Protein AF-A0A6A6BBN6-F1 (afdb_monomer_lite)

Structure (mmCIF, N/CA/C/O backbone):
data_AF-A0A6A6BBN6-F1
#
_entry.id   AF-A0A6A6BBN6-F1
#
loop_
_atom_site.group_PDB
_atom_site.id
_atom_site.type_symbol
_atom_site.label_atom_id
_atom_site.label_alt_id
_atom_site.label_comp_id
_atom_site.label_asym_id
_atom_site.label_entity_id
_atom_site.label_seq_id
_atom_site.pdbx_PDB_ins_code
_atom_site.Cartn_x
_atom_site.Cartn_y
_atom_site.Cartn_z
_atom_site.occupancy
_atom_site.B_iso_or_equiv
_atom_site.auth_seq_id
_atom_site.auth_comp_id
_atom_site.auth_asym_id
_atom_site.auth_atom_id
_atom_site.pdbx_PDB_model_num
ATOM 1 N N . SER A 1 1 ? -3.270 -5.426 16.076 1.00 82.56 1 SER A N 1
ATOM 2 C CA . SER A 1 1 ? -4.444 -5.683 15.205 1.00 82.56 1 SER A CA 1
ATOM 3 C C . SER A 1 1 ? -3.925 -6.246 13.893 1.00 82.56 1 SER A C 1
ATOM 5 O O . SER A 1 1 ? -2.804 -5.897 13.556 1.00 82.56 1 SER A O 1
ATOM 7 N N . VAL A 1 2 ? -4.656 -7.097 13.172 1.00 84.00 2 VAL A N 1
ATOM 8 C CA . VAL A 1 2 ? -4.197 -7.656 11.882 1.00 84.00 2 VAL A CA 1
ATOM 9 C C . VAL A 1 2 ? -5.265 -7.403 10.823 1.00 84.00 2 VAL A C 1
ATOM 11 O O . VAL A 1 2 ? -6.451 -7.576 11.101 1.00 84.00 2 VAL A O 1
ATOM 14 N N . THR A 1 3 ? -4.848 -6.973 9.635 1.00 86.56 3 THR A N 1
ATOM 15 C CA . THR A 1 3 ? -5.708 -6.829 8.451 1.00 86.56 3 THR A CA 1
ATOM 16 C C . THR A 1 3 ? -5.126 -7.617 7.282 1.00 86.56 3 THR A C 1
ATOM 18 O O . THR A 1 3 ? -3.951 -7.963 7.307 1.00 86.56 3 THR A O 1
ATOM 21 N N . SER A 1 4 ? -5.933 -7.914 6.266 1.00 84.50 4 SER A N 1
ATOM 22 C CA . SER A 1 4 ? -5.421 -8.440 4.997 1.00 84.50 4 SER A CA 1
ATOM 23 C C . SER A 1 4 ? -5.010 -7.289 4.078 1.00 84.50 4 SER A C 1
ATOM 25 O O . SER A 1 4 ? -5.624 -6.219 4.114 1.00 84.50 4 SER A O 1
ATOM 27 N N . TRP A 1 5 ? -3.979 -7.513 3.268 1.00 84.62 5 TRP A N 1
ATOM 28 C CA . TRP A 1 5 ? -3.526 -6.608 2.214 1.00 84.62 5 TRP A CA 1
ATOM 29 C C . TRP A 1 5 ? -3.119 -7.420 0.978 1.00 84.62 5 TRP A C 1
ATOM 31 O O . TRP A 1 5 ? -2.713 -8.574 1.105 1.00 84.62 5 TRP A O 1
ATOM 41 N N . PHE A 1 6 ? -3.259 -6.840 -0.215 1.00 86.00 6 PHE A N 1
ATOM 42 C CA . PHE A 1 6 ? -2.778 -7.441 -1.464 1.00 86.00 6 PHE A CA 1
ATOM 43 C C . PHE A 1 6 ? -1.265 -7.212 -1.529 1.00 86.00 6 PHE A C 1
ATOM 45 O O . PHE A 1 6 ? -0.841 -6.092 -1.741 1.00 86.00 6 PHE A O 1
ATOM 52 N N . ASN A 1 7 ? -0.433 -8.222 -1.281 1.00 77.88 7 ASN A N 1
ATOM 53 C CA . ASN A 1 7 ? 0.991 -8.002 -1.008 1.00 77.88 7 ASN A CA 1
ATOM 54 C C . ASN A 1 7 ? 1.820 -7.644 -2.250 1.00 77.88 7 ASN A C 1
ATOM 56 O O . ASN A 1 7 ? 3.001 -7.399 -2.091 1.00 77.88 7 ASN A O 1
ATOM 60 N N . MET A 1 8 ? 1.258 -7.627 -3.465 1.00 75.81 8 MET A N 1
ATOM 61 C CA . MET A 1 8 ? 1.968 -7.260 -4.706 1.00 75.81 8 MET A CA 1
ATOM 62 C C . MET A 1 8 ? 3.328 -7.963 -4.916 1.00 75.81 8 MET A C 1
ATOM 64 O O . MET A 1 8 ? 4.199 -7.424 -5.590 1.00 75.81 8 MET A O 1
ATOM 68 N N . GLY A 1 9 ? 3.513 -9.161 -4.350 1.00 69.00 9 GLY A N 1
ATOM 69 C CA . GLY A 1 9 ? 4.785 -9.887 -4.416 1.00 69.00 9 GLY A CA 1
ATOM 70 C C . GLY A 1 9 ? 5.839 -9.465 -3.385 1.00 69.00 9 GLY A C 1
ATOM 71 O O . GLY A 1 9 ? 6.955 -9.958 -3.460 1.00 69.00 9 GLY A O 1
ATOM 72 N N . PHE A 1 10 ? 5.514 -8.604 -2.414 1.00 70.81 10 PHE A N 1
ATOM 73 C CA . PHE A 1 10 ? 6.371 -8.371 -1.251 1.00 70.81 10 PHE A CA 1
ATOM 74 C C . PHE A 1 10 ? 6.467 -9.653 -0.416 1.00 70.81 10 PHE A C 1
ATOM 76 O O . PHE A 1 10 ? 5.455 -10.149 0.098 1.00 70.81 10 PHE A O 1
ATOM 83 N N . ASP A 1 11 ? 7.683 -10.173 -0.287 1.00 63.28 11 ASP A N 1
ATOM 84 C CA . ASP A 1 11 ? 8.015 -11.244 0.644 1.00 63.28 11 ASP A CA 1
ATOM 85 C C . ASP A 1 11 ? 8.046 -10.700 2.084 1.00 63.28 11 ASP A C 1
ATOM 87 O O . ASP A 1 11 ? 8.363 -9.530 2.306 1.00 63.28 11 ASP A O 1
ATOM 91 N N . ASN A 1 12 ? 7.757 -11.568 3.063 1.00 65.00 12 ASN A N 1
ATOM 92 C CA . ASN A 1 12 ? 7.698 -11.320 4.519 1.00 65.00 12 ASN A CA 1
ATOM 93 C C . ASN A 1 12 ? 6.345 -10.837 5.090 1.00 65.00 12 ASN A C 1
ATOM 95 O O . ASN A 1 12 ? 5.418 -10.472 4.371 1.00 65.00 12 ASN A O 1
ATOM 99 N N . ASP A 1 13 ? 6.239 -10.874 6.427 1.00 78.88 13 ASP A N 1
ATOM 100 C CA . ASP A 1 13 ? 5.096 -10.408 7.228 1.00 78.88 13 ASP A CA 1
ATOM 101 C C . ASP A 1 13 ? 5.338 -8.964 7.728 1.00 78.88 13 ASP A C 1
ATOM 103 O O . ASP A 1 13 ? 5.804 -8.774 8.858 1.00 78.88 13 ASP A O 1
ATOM 107 N N . PRO A 1 14 ? 5.067 -7.909 6.935 1.00 86.25 14 PRO A N 1
ATOM 108 C CA . PRO A 1 14 ? 5.381 -6.551 7.351 1.00 86.25 14 PRO A CA 1
ATOM 109 C C . PRO A 1 14 ? 4.488 -6.059 8.488 1.00 86.25 14 PRO A C 1
ATOM 111 O O . PRO A 1 14 ? 3.378 -6.546 8.747 1.00 86.25 14 PRO A O 1
ATOM 114 N N . VAL A 1 15 ? 4.968 -5.003 9.140 1.00 90.88 15 VAL A N 1
ATOM 115 C CA . VAL A 1 15 ? 4.210 -4.271 10.149 1.00 90.88 15 VAL A CA 1
ATOM 116 C C . VAL A 1 15 ? 3.759 -2.920 9.610 1.00 90.88 15 VAL A C 1
ATOM 118 O O . VAL A 1 15 ? 4.381 -2.319 8.737 1.00 90.88 15 VAL A O 1
ATOM 121 N N . ALA A 1 16 ? 2.651 -2.429 10.151 1.00 92.38 16 ALA A N 1
ATOM 122 C CA . ALA A 1 16 ? 2.033 -1.182 9.746 1.00 92.38 16 ALA A CA 1
ATOM 123 C C . ALA A 1 16 ? 1.747 -0.267 10.932 1.00 92.38 16 ALA A C 1
ATOM 125 O O . ALA A 1 16 ? 1.338 -0.699 12.011 1.00 92.38 16 ALA A O 1
ATOM 126 N N . SER A 1 17 ? 1.849 1.032 10.680 1.00 94.06 17 SER A N 1
ATOM 127 C CA . SER A 1 17 ? 1.334 2.076 11.562 1.00 94.06 17 SER A CA 1
ATOM 128 C C . SER A 1 17 ? 0.256 2.869 10.838 1.00 94.06 17 SER A C 1
ATOM 130 O O . SER A 1 17 ? 0.473 3.321 9.717 1.00 94.06 17 SER A O 1
ATOM 132 N N . VAL A 1 18 ? -0.907 3.070 11.460 1.00 95.25 18 VAL A N 1
ATOM 133 C CA . VAL A 1 18 ? -1.952 3.928 10.881 1.00 95.25 18 VAL A CA 1
ATOM 134 C C . VAL A 1 18 ? -1.500 5.383 10.973 1.00 95.25 18 VAL A C 1
ATOM 136 O O . VAL A 1 18 ? -1.352 5.928 12.066 1.00 95.25 18 VAL A O 1
ATOM 139 N N . ILE A 1 19 ? -1.319 6.028 9.824 1.00 94.88 19 ILE A N 1
ATOM 140 C CA . ILE A 1 19 ? -0.899 7.434 9.735 1.00 94.88 19 ILE A CA 1
ATOM 141 C C . ILE A 1 19 ? -2.036 8.352 9.284 1.00 94.88 19 ILE A C 1
ATOM 143 O O . ILE A 1 19 ? -2.033 9.540 9.609 1.00 94.88 19 ILE A O 1
ATOM 147 N N . GLY A 1 20 ? -3.059 7.810 8.623 1.00 92.88 20 GLY A N 1
ATOM 148 C CA . GLY A 1 20 ? -4.183 8.587 8.117 1.00 92.88 20 GLY A CA 1
ATOM 149 C C . GLY A 1 20 ? -5.465 7.775 8.032 1.00 92.88 20 GLY A C 1
ATOM 150 O O . GLY A 1 20 ? -5.444 6.558 7.875 1.00 92.88 20 GLY A O 1
ATOM 151 N N . VAL A 1 21 ? -6.595 8.465 8.146 1.00 92.62 21 VAL A N 1
ATOM 152 C CA . VAL A 1 21 ? -7.921 7.887 7.937 1.00 92.62 21 VAL A CA 1
ATOM 153 C C . VAL A 1 21 ? -8.774 8.934 7.228 1.00 92.62 21 VAL A C 1
ATOM 155 O O . VAL A 1 21 ? -8.885 10.060 7.710 1.00 92.62 21 VAL A O 1
ATOM 158 N N . SER A 1 22 ? -9.369 8.577 6.092 1.00 87.69 22 SER A N 1
ATOM 159 C CA . SER A 1 22 ? -10.216 9.473 5.298 1.00 87.69 22 SER A CA 1
ATOM 160 C C . SER A 1 22 ? -11.382 8.699 4.689 1.00 87.69 22 SER A C 1
ATOM 162 O O . SER A 1 22 ? -11.188 7.762 3.916 1.00 87.69 22 SER A O 1
ATOM 164 N N . GLY A 1 23 ? -12.618 9.055 5.049 1.00 86.75 23 GLY A N 1
ATOM 165 C CA . GLY A 1 23 ? -13.807 8.336 4.583 1.00 86.75 23 GLY A CA 1
ATOM 166 C C . GLY A 1 23 ? -13.771 6.856 4.979 1.00 86.75 23 GLY A C 1
ATOM 167 O O . GLY A 1 23 ? -13.787 6.542 6.166 1.00 86.75 23 GLY A O 1
ATOM 168 N N . ASN A 1 24 ? -13.737 5.950 3.996 1.00 86.44 24 ASN A N 1
ATOM 169 C CA . ASN A 1 24 ? -13.585 4.499 4.197 1.00 86.44 24 ASN A CA 1
ATOM 170 C C . ASN A 1 24 ? -12.160 3.991 3.923 1.00 86.44 24 ASN A C 1
ATOM 172 O O . ASN A 1 24 ? -11.944 2.784 3.953 1.00 86.44 24 ASN A O 1
ATOM 176 N N . ALA A 1 25 ? -11.215 4.890 3.648 1.00 89.81 25 ALA A N 1
ATOM 177 C CA . ALA A 1 25 ? -9.826 4.557 3.396 1.00 89.81 25 ALA A CA 1
ATOM 178 C C . ALA A 1 25 ? -8.961 4.779 4.644 1.00 89.81 25 ALA A C 1
ATOM 180 O O . ALA A 1 25 ? -9.154 5.737 5.403 1.00 89.81 25 ALA A O 1
ATOM 181 N N . VAL A 1 26 ? -7.991 3.893 4.839 1.00 93.12 26 VAL A N 1
ATOM 182 C CA . VAL A 1 26 ? -6.978 3.969 5.891 1.00 93.12 26 VAL A CA 1
ATOM 183 C C . VAL A 1 26 ? -5.611 4.003 5.230 1.00 93.12 26 VAL A C 1
ATOM 185 O O . VAL A 1 26 ? -5.321 3.173 4.373 1.00 93.12 26 VAL A O 1
ATOM 188 N N . THR A 1 27 ? -4.782 4.958 5.637 1.00 93.94 27 THR A N 1
ATOM 189 C CA . THR A 1 27 ? -3.401 5.083 5.178 1.00 93.94 27 THR A CA 1
ATOM 190 C C . THR A 1 27 ? -2.457 4.550 6.247 1.00 93.94 27 THR A C 1
ATOM 192 O O . THR A 1 27 ? -2.491 4.982 7.405 1.00 93.94 27 THR A O 1
ATOM 195 N N . TYR A 1 28 ? -1.597 3.628 5.839 1.00 92.81 28 TYR A N 1
ATOM 196 C CA . TYR A 1 28 ? -0.606 2.943 6.648 1.00 92.81 28 TYR A CA 1
ATOM 197 C C . TYR A 1 28 ? 0.799 3.348 6.201 1.00 92.81 28 TYR A C 1
ATOM 199 O O . TYR A 1 28 ? 1.073 3.380 5.005 1.00 92.81 28 TYR A O 1
ATOM 207 N N . ALA A 1 29 ? 1.691 3.616 7.151 1.00 92.50 29 ALA A N 1
ATOM 208 C CA . ALA A 1 29 ? 3.129 3.527 6.917 1.00 92.50 29 ALA A CA 1
ATOM 209 C C . ALA A 1 29 ? 3.546 2.069 7.115 1.00 92.50 29 ALA A C 1
ATOM 211 O O . ALA A 1 29 ? 3.202 1.486 8.149 1.00 92.50 29 ALA A O 1
ATOM 212 N N . ILE A 1 30 ? 4.244 1.494 6.139 1.00 88.31 30 ILE A N 1
ATOM 213 C CA . ILE A 1 30 ? 4.689 0.100 6.172 1.00 88.31 30 ILE A CA 1
ATOM 214 C C . ILE A 1 30 ? 6.162 0.060 6.552 1.00 88.31 30 ILE A C 1
ATOM 216 O O . ILE A 1 30 ? 6.950 0.898 6.115 1.00 88.31 30 ILE A O 1
ATOM 220 N N . ALA A 1 31 ? 6.518 -0.906 7.385 1.00 87.19 31 ALA A N 1
ATOM 221 C CA . ALA A 1 31 ? 7.885 -1.156 7.791 1.00 87.19 31 ALA A CA 1
ATOM 222 C C . ALA A 1 31 ? 8.139 -2.660 7.894 1.00 87.19 31 ALA A C 1
ATOM 224 O O . ALA A 1 31 ? 7.216 -3.472 8.013 1.00 87.19 31 ALA A O 1
ATOM 225 N N . CYS A 1 32 ? 9.417 -3.008 7.876 1.00 85.94 32 CYS A N 1
ATOM 226 C CA . CYS A 1 32 ? 9.880 -4.365 8.110 1.00 85.94 32 CYS A CA 1
ATOM 227 C C . CYS A 1 32 ? 9.524 -4.782 9.539 1.00 85.94 32 CYS A C 1
ATOM 229 O O . CYS A 1 32 ? 9.453 -3.942 10.446 1.00 85.94 32 CYS A O 1
ATOM 231 N N . ALA A 1 33 ? 9.240 -6.070 9.728 1.00 85.00 33 ALA A N 1
ATOM 232 C CA . ALA A 1 33 ? 8.967 -6.600 11.052 1.00 85.00 33 ALA A CA 1
ATOM 233 C C . ALA A 1 33 ? 10.149 -6.313 11.997 1.00 85.00 33 ALA A C 1
ATOM 235 O O . ALA A 1 33 ? 11.294 -6.209 11.541 1.00 85.00 33 ALA A O 1
ATOM 236 N N . PRO A 1 34 ? 9.894 -6.170 13.311 1.00 80.62 34 PRO A N 1
ATOM 237 C CA . PRO A 1 34 ? 10.983 -6.081 14.274 1.00 80.62 34 PRO A CA 1
ATOM 238 C C . PRO A 1 34 ? 11.925 -7.275 14.089 1.00 80.62 34 PRO A C 1
ATOM 240 O O . PRO A 1 34 ? 11.476 -8.384 13.807 1.00 80.62 34 PRO A O 1
ATOM 243 N N . ASP A 1 35 ? 13.225 -7.016 14.211 1.00 81.69 35 ASP A N 1
ATOM 244 C CA . ASP A 1 35 ? 14.293 -8.014 14.076 1.00 81.69 35 ASP A CA 1
ATOM 245 C C . ASP A 1 35 ? 14.494 -8.594 12.657 1.00 81.69 35 ASP A C 1
ATOM 247 O O . ASP A 1 35 ? 15.315 -9.492 12.484 1.00 81.69 35 ASP A O 1
ATOM 251 N N . THR A 1 36 ? 13.801 -8.072 11.635 1.00 81.69 36 THR A N 1
ATOM 252 C CA . THR A 1 36 ? 14.109 -8.348 10.218 1.00 81.69 36 THR A CA 1
ATOM 253 C C . THR A 1 36 ? 15.092 -7.307 9.697 1.00 81.69 36 THR A C 1
ATOM 255 O O . THR A 1 36 ? 14.896 -6.110 9.926 1.00 81.69 36 THR A O 1
ATOM 258 N N . ASP A 1 37 ? 16.141 -7.751 9.005 1.00 76.50 37 ASP A N 1
ATOM 259 C CA . ASP A 1 37 ? 17.076 -6.839 8.352 1.00 76.50 37 ASP A CA 1
ATOM 260 C C . ASP A 1 37 ? 16.360 -6.040 7.245 1.00 76.50 37 ASP A C 1
ATOM 262 O O . ASP A 1 37 ? 15.467 -6.552 6.564 1.00 76.50 37 ASP A O 1
ATOM 266 N N . ALA A 1 38 ? 16.716 -4.763 7.094 1.00 70.88 38 ALA A N 1
ATOM 267 C CA . ALA A 1 38 ? 16.080 -3.882 6.119 1.00 70.88 38 ALA A CA 1
ATOM 268 C C . ALA A 1 38 ? 16.356 -4.324 4.671 1.00 70.88 38 ALA A C 1
ATOM 270 O O . ALA A 1 38 ? 15.532 -4.074 3.791 1.00 70.88 38 ALA A O 1
ATOM 271 N N . ASP A 1 39 ? 17.481 -5.001 4.439 1.0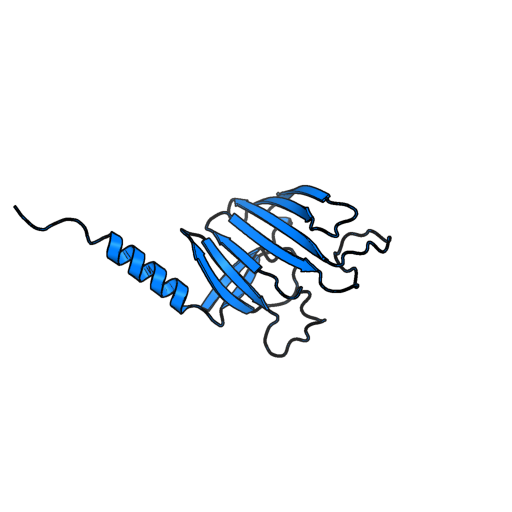0 71.62 39 ASP A N 1
ATOM 272 C CA . ASP A 1 39 ? 17.847 -5.518 3.122 1.00 71.62 39 ASP A CA 1
ATOM 273 C C . ASP A 1 39 ? 17.093 -6.823 2.785 1.00 71.62 39 ASP A C 1
ATOM 275 O O . ASP A 1 39 ? 16.861 -7.119 1.613 1.00 71.62 39 ASP A O 1
ATOM 279 N N . ASP A 1 40 ? 16.626 -7.563 3.799 1.00 73.81 40 ASP A N 1
ATOM 280 C CA . ASP A 1 40 ? 15.918 -8.843 3.636 1.00 73.81 40 ASP A CA 1
ATOM 281 C C . ASP A 1 40 ? 14.394 -8.684 3.488 1.00 73.81 40 ASP A C 1
ATOM 283 O O . ASP A 1 40 ? 13.709 -9.576 2.980 1.00 73.81 40 ASP A O 1
ATOM 287 N N . CYS A 1 41 ? 13.828 -7.559 3.937 1.00 75.12 41 CYS A N 1
ATOM 288 C CA . CYS A 1 41 ? 12.377 -7.358 3.921 1.00 75.12 41 CYS A CA 1
ATOM 289 C C . CYS A 1 41 ? 11.805 -6.901 2.571 1.00 75.12 41 CYS A C 1
ATOM 291 O O . CYS A 1 41 ? 10.585 -6.899 2.414 1.00 75.12 41 CYS A O 1
ATOM 293 N N . GLY A 1 42 ? 12.643 -6.487 1.614 1.00 74.62 42 GLY A N 1
ATOM 294 C CA . GLY A 1 42 ? 12.199 -6.080 0.273 1.00 74.62 42 GLY A CA 1
ATOM 295 C C . GLY A 1 42 ? 11.311 -4.826 0.239 1.00 74.62 42 GLY A C 1
ATOM 296 O O . GLY A 1 42 ? 10.587 -4.608 -0.732 1.00 74.62 42 GLY A O 1
ATOM 297 N N . LEU A 1 43 ? 11.333 -4.005 1.295 1.00 77.44 43 LEU A N 1
ATOM 298 C CA . LEU A 1 43 ? 10.524 -2.791 1.404 1.00 77.44 43 LEU A CA 1
ATOM 299 C C . LEU A 1 43 ? 11.369 -1.533 1.223 1.00 77.44 43 LEU A C 1
ATOM 301 O O . LEU A 1 43 ? 12.437 -1.390 1.811 1.00 77.44 43 LEU A O 1
ATOM 305 N N . TYR A 1 44 ? 10.832 -0.562 0.486 1.00 73.00 44 TYR A N 1
ATOM 306 C CA . TYR A 1 44 ? 11.468 0.744 0.358 1.00 73.00 44 TYR A CA 1
ATOM 307 C C . TYR A 1 44 ? 11.198 1.635 1.579 1.00 73.00 44 TYR A C 1
ATOM 309 O O . TYR A 1 44 ? 10.088 1.630 2.132 1.00 73.00 44 TYR A O 1
ATOM 317 N N . PRO A 1 45 ? 12.172 2.475 1.982 1.00 69.62 45 PRO A N 1
ATOM 318 C CA . PRO A 1 45 ? 11.931 3.483 3.002 1.00 69.62 45 PRO A CA 1
ATOM 319 C C . PRO A 1 45 ? 10.790 4.402 2.558 1.00 69.62 45 PRO A C 1
ATOM 321 O O . PRO A 1 45 ? 10.667 4.739 1.383 1.00 69.62 45 PRO A O 1
ATOM 324 N N . SER A 1 46 ? 9.965 4.843 3.510 1.00 76.38 46 SER A N 1
ATOM 325 C CA . SER A 1 46 ? 8.802 5.724 3.292 1.00 76.38 46 SER A CA 1
ATOM 326 C C . SER A 1 46 ? 7.640 5.137 2.477 1.00 76.38 46 SER A C 1
ATOM 328 O O . SER A 1 46 ? 6.764 5.892 2.057 1.00 76.38 46 SER A O 1
ATOM 330 N N . MET A 1 47 ? 7.574 3.813 2.300 1.00 85.06 47 MET A N 1
ATOM 331 C CA . MET A 1 47 ? 6.422 3.196 1.646 1.00 85.06 47 MET A CA 1
ATOM 332 C C . MET A 1 47 ? 5.140 3.380 2.466 1.00 85.06 47 MET A C 1
ATOM 334 O O . MET A 1 47 ? 5.072 3.068 3.661 1.00 85.06 47 MET A O 1
ATOM 338 N N . THR A 1 48 ? 4.096 3.869 1.802 1.00 91.19 48 THR A N 1
ATOM 339 C CA . THR A 1 48 ? 2.761 3.985 2.383 1.00 91.19 48 THR A CA 1
ATOM 340 C C . THR A 1 48 ? 1.723 3.283 1.531 1.00 91.19 48 THR A C 1
ATOM 342 O O . THR A 1 48 ? 1.849 3.179 0.310 1.00 91.19 48 THR A O 1
ATOM 345 N N . ILE A 1 49 ? 0.680 2.807 2.204 1.00 91.06 49 ILE A N 1
ATOM 346 C CA . ILE A 1 49 ? -0.436 2.107 1.584 1.00 91.06 49 ILE A CA 1
ATOM 347 C C . ILE A 1 49 ? -1.723 2.767 2.018 1.00 91.06 49 ILE A C 1
ATOM 349 O O . ILE A 1 49 ? -1.977 2.889 3.212 1.00 91.06 49 ILE A O 1
ATOM 353 N N . THR A 1 50 ? -2.570 3.132 1.065 1.00 93.25 50 THR A N 1
ATOM 354 C CA . THR A 1 50 ? -3.938 3.557 1.345 1.00 93.25 50 THR A CA 1
ATOM 355 C C . THR A 1 50 ? -4.908 2.473 0.905 1.00 93.25 50 THR A C 1
ATOM 357 O O . THR A 1 50 ? -5.084 2.241 -0.287 1.00 93.25 50 THR A O 1
ATOM 360 N N . ALA A 1 51 ? -5.549 1.812 1.867 1.00 91.25 51 ALA A N 1
ATOM 361 C CA . ALA A 1 51 ? -6.512 0.746 1.617 1.00 91.25 51 ALA A CA 1
ATOM 362 C C . ALA A 1 51 ? -7.939 1.222 1.910 1.00 91.25 51 ALA A C 1
ATOM 364 O O . ALA A 1 51 ? -8.226 1.730 2.995 1.00 91.25 51 ALA A O 1
ATOM 365 N N . GLY A 1 52 ? -8.834 1.038 0.943 1.00 88.06 52 GLY A N 1
ATOM 366 C CA . GLY A 1 52 ? -10.281 1.205 1.071 1.00 88.06 52 GLY A CA 1
ATOM 367 C C . GLY A 1 52 ? -11.021 -0.098 0.735 1.00 88.06 52 GLY A C 1
ATOM 368 O O . GLY A 1 52 ? -10.383 -1.103 0.436 1.00 88.06 52 GLY A O 1
ATOM 369 N N . PRO A 1 53 ? -12.368 -0.112 0.739 1.00 84.38 53 PRO A N 1
ATOM 370 C CA . PRO A 1 53 ? -13.147 -1.345 0.561 1.00 84.38 53 PRO A CA 1
ATOM 371 C C . PRO A 1 53 ? -12.911 -2.081 -0.767 1.00 84.38 53 PRO A C 1
ATOM 373 O O . PRO A 1 53 ? -13.086 -3.291 -0.829 1.00 84.38 53 PRO A O 1
ATOM 376 N N . ALA A 1 54 ? -12.545 -1.349 -1.822 1.00 86.31 54 ALA A N 1
ATOM 377 C CA . ALA A 1 54 ? -12.311 -1.874 -3.171 1.00 86.31 54 ALA A CA 1
ATOM 378 C C . ALA A 1 54 ? -11.123 -1.177 -3.863 1.00 86.31 54 ALA A C 1
ATOM 380 O O . ALA A 1 54 ? -11.009 -1.176 -5.088 1.00 86.31 54 ALA A O 1
ATOM 381 N N . THR A 1 55 ? -10.266 -0.507 -3.092 1.00 86.88 55 THR A N 1
ATOM 382 C CA . THR A 1 55 ? -9.166 0.307 -3.621 1.00 86.88 55 THR A CA 1
ATOM 383 C C . THR A 1 55 ? -7.926 0.108 -2.782 1.00 86.88 55 THR A C 1
ATOM 385 O O . THR A 1 55 ? -8.014 0.049 -1.556 1.00 86.88 55 THR A O 1
ATOM 388 N N . LEU A 1 56 ? -6.777 0.078 -3.435 1.00 88.00 56 LEU A N 1
ATOM 389 C CA . LEU A 1 56 ? -5.491 -0.020 -2.778 1.00 88.00 56 LEU A CA 1
ATOM 390 C C . LEU A 1 56 ? -4.487 0.835 -3.536 1.00 88.00 56 LEU A C 1
ATOM 392 O O . LEU A 1 56 ? -4.325 0.645 -4.734 1.00 88.00 56 LEU A O 1
ATOM 396 N N . ALA A 1 57 ? -3.851 1.771 -2.844 1.00 88.19 57 ALA A N 1
ATOM 397 C CA . ALA A 1 57 ? -2.852 2.651 -3.428 1.00 88.19 57 ALA A CA 1
ATOM 398 C C . ALA A 1 57 ? -1.518 2.491 -2.701 1.00 88.19 57 ALA A C 1
ATOM 400 O O . ALA A 1 57 ? -1.485 2.590 -1.473 1.00 88.19 57 ALA A O 1
ATOM 401 N N . TYR A 1 58 ? -0.442 2.279 -3.449 1.00 86.06 58 TYR A N 1
ATOM 402 C CA . TYR A 1 58 ? 0.936 2.261 -2.972 1.00 86.06 58 TYR A CA 1
ATOM 403 C C . TYR A 1 58 ? 1.627 3.542 -3.383 1.00 86.06 58 TYR A C 1
ATOM 405 O O . TYR A 1 58 ? 1.469 4.003 -4.512 1.00 86.06 58 TYR A O 1
ATOM 413 N N . SER A 1 59 ? 2.440 4.076 -2.483 1.00 86.25 59 SER A N 1
ATOM 414 C CA . SER A 1 59 ? 3.372 5.139 -2.829 1.00 86.25 59 SER A CA 1
ATOM 415 C C . SER A 1 59 ? 4.686 4.961 -2.092 1.00 86.25 59 SER A C 1
ATOM 417 O O . SER A 1 59 ? 4.698 4.648 -0.899 1.00 86.25 59 SER A O 1
ATOM 419 N N . TYR A 1 60 ? 5.789 5.152 -2.806 1.00 81.12 60 TYR A N 1
ATOM 420 C CA . TYR A 1 60 ? 7.124 5.235 -2.228 1.00 81.12 60 TYR A CA 1
ATOM 421 C C . TYR A 1 60 ? 8.041 6.057 -3.131 1.00 81.12 60 TYR A C 1
ATOM 423 O O . TYR A 1 60 ? 7.804 6.218 -4.329 1.00 81.12 60 TYR A O 1
ATOM 431 N N . THR A 1 61 ? 9.106 6.582 -2.534 1.00 75.31 61 THR A N 1
ATOM 432 C CA . THR A 1 61 ? 10.169 7.277 -3.262 1.00 75.31 61 THR A CA 1
ATOM 433 C C . THR A 1 61 ? 11.455 6.486 -3.123 1.00 75.31 61 THR A C 1
ATOM 435 O O . THR A 1 61 ? 11.821 6.067 -2.023 1.00 75.31 61 THR A O 1
ATOM 438 N N . VAL A 1 62 ? 12.143 6.261 -4.240 1.00 67.56 62 VAL A N 1
ATOM 439 C CA . VAL A 1 62 ? 13.443 5.591 -4.214 1.00 67.56 62 VAL A CA 1
ATOM 440 C C . VAL A 1 62 ? 14.499 6.637 -3.873 1.00 67.56 62 VAL A C 1
ATOM 442 O O . VAL A 1 62 ? 14.732 7.579 -4.629 1.00 67.56 62 VAL A O 1
ATOM 445 N N . GLN A 1 63 ? 15.106 6.498 -2.695 1.00 61.78 63 GLN A N 1
ATOM 446 C CA . GLN A 1 63 ? 16.147 7.404 -2.190 1.00 61.78 63 GLN A CA 1
ATOM 447 C C . GLN A 1 63 ? 17.558 6.803 -2.281 1.00 61.78 63 GLN A C 1
ATOM 449 O O . GLN A 1 63 ? 18.499 7.356 -1.719 1.00 61.78 63 GLN A O 1
ATOM 454 N N . THR A 1 64 ? 17.719 5.674 -2.970 1.00 50.69 64 THR A N 1
ATOM 455 C CA . THR A 1 64 ? 19.002 4.979 -3.119 1.00 50.69 64 THR A CA 1
ATOM 456 C C . THR A 1 64 ? 19.333 4.774 -4.591 1.00 50.69 64 THR A C 1
ATOM 458 O O . THR A 1 64 ? 18.439 4.553 -5.401 1.00 50.69 64 THR A O 1
ATOM 461 N N . ASP A 1 65 ? 20.626 4.809 -4.910 1.00 45.62 65 ASP A N 1
ATOM 462 C CA . ASP A 1 65 ? 21.200 4.519 -6.237 1.00 45.62 65 ASP A CA 1
ATOM 463 C C . ASP A 1 65 ? 20.966 3.057 -6.681 1.00 45.62 65 ASP A C 1
ATOM 465 O O . ASP A 1 65 ? 21.165 2.694 -7.833 1.00 45.62 65 ASP A O 1
ATOM 469 N N . SER A 1 66 ? 20.524 2.196 -5.760 1.00 40.56 66 SER A N 1
ATOM 470 C CA . SER A 1 66 ? 20.321 0.773 -6.011 1.00 40.56 66 SER A CA 1
ATOM 471 C C . SER A 1 66 ? 19.028 0.521 -6.785 1.00 40.56 66 SER A C 1
ATOM 473 O O . SER A 1 66 ? 17.935 0.439 -6.218 1.00 40.56 66 SER A O 1
ATOM 475 N N . ALA A 1 67 ? 19.186 0.386 -8.098 1.00 42.69 67 ALA A N 1
ATOM 476 C CA . ALA A 1 67 ? 18.232 -0.224 -9.005 1.00 42.69 67 ALA A CA 1
ATOM 477 C C . ALA A 1 67 ? 17.885 -1.648 -8.533 1.00 42.69 67 ALA A C 1
ATOM 479 O O . ALA A 1 67 ? 18.642 -2.596 -8.721 1.00 42.69 67 ALA A O 1
ATOM 480 N N . SER A 1 68 ? 16.731 -1.808 -7.899 1.00 38.62 68 SER A N 1
ATOM 481 C CA . SER A 1 68 ? 16.114 -3.123 -7.691 1.00 38.62 68 SER A CA 1
ATOM 482 C C . SER A 1 68 ? 14.596 -3.059 -7.815 1.00 38.62 68 SER A C 1
ATOM 484 O O . SER A 1 68 ? 13.874 -3.865 -7.234 1.00 38.62 68 SER A O 1
ATOM 486 N N . VAL A 1 69 ? 14.088 -2.115 -8.615 1.00 41.69 69 VAL A N 1
ATOM 487 C CA . VAL A 1 69 ? 12.750 -2.295 -9.176 1.00 41.69 69 VAL A CA 1
ATOM 488 C C . VAL A 1 69 ? 12.874 -3.488 -10.113 1.00 41.69 69 VAL A C 1
ATOM 490 O O . VAL A 1 69 ? 13.575 -3.401 -11.117 1.00 41.69 69 VAL A O 1
ATOM 493 N N . ALA A 1 70 ? 12.258 -4.605 -9.728 1.00 36.22 70 ALA A N 1
ATOM 494 C CA . ALA A 1 70 ? 12.240 -5.884 -10.434 1.00 36.22 70 ALA A CA 1
ATOM 495 C C . ALA A 1 70 ? 11.485 -5.797 -11.773 1.00 36.22 70 ALA A C 1
ATOM 497 O O . ALA A 1 70 ? 10.483 -6.464 -12.013 1.00 36.22 70 ALA A O 1
ATOM 498 N N . THR A 1 71 ? 11.959 -4.935 -12.655 1.00 37.50 71 THR A N 1
ATOM 499 C CA . THR A 1 71 ? 11.780 -5.074 -14.087 1.00 37.50 71 THR A CA 1
ATOM 500 C C . THR A 1 71 ? 13.101 -5.620 -14.600 1.00 37.50 71 THR A C 1
ATOM 502 O O . THR A 1 71 ? 14.128 -5.015 -14.309 1.00 37.50 71 THR A O 1
ATOM 505 N N . ASP A 1 72 ? 13.074 -6.744 -15.319 1.00 38.41 72 ASP 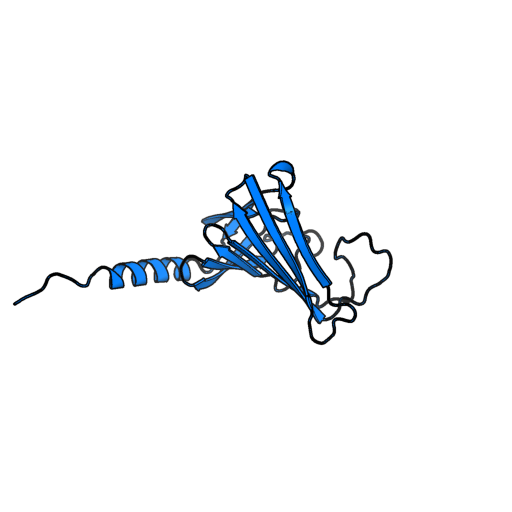A N 1
ATOM 506 C CA . ASP A 1 72 ? 14.151 -7.305 -16.159 1.00 38.41 72 ASP A CA 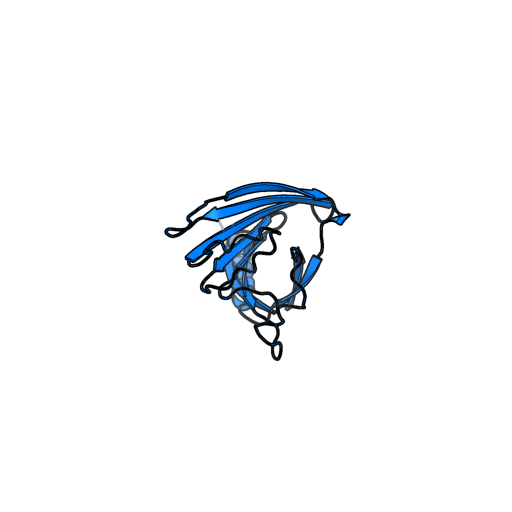1
ATOM 507 C C . ASP A 1 72 ? 14.665 -6.282 -17.202 1.00 38.41 72 ASP A C 1
ATOM 509 O O . ASP A 1 72 ? 14.588 -6.478 -18.413 1.00 38.41 72 ASP A O 1
ATOM 513 N N . LEU A 1 73 ? 15.129 -5.125 -16.746 1.00 37.62 73 LEU A N 1
ATOM 514 C CA . LEU A 1 73 ? 15.724 -4.067 -17.534 1.00 37.62 73 LEU A CA 1
ATOM 515 C C . LEU A 1 73 ? 17.172 -4.003 -17.065 1.00 37.62 73 LEU A C 1
ATOM 517 O O . LEU A 1 73 ? 17.495 -3.356 -16.077 1.00 37.62 73 LEU A O 1
ATOM 521 N N . GLU A 1 74 ? 18.031 -4.739 -17.769 1.00 39.50 74 GLU A N 1
ATOM 522 C CA . GLU A 1 74 ? 19.481 -4.832 -17.540 1.00 39.50 74 GLU A CA 1
ATOM 523 C C . GLU A 1 74 ? 20.228 -3.494 -17.727 1.00 39.50 74 GLU A C 1
ATOM 525 O O . GLU A 1 74 ? 21.448 -3.438 -17.582 1.00 39.50 74 GLU A O 1
ATOM 530 N N . ASP A 1 75 ? 19.518 -2.406 -18.024 1.00 41.53 75 ASP A N 1
ATOM 531 C CA . ASP A 1 75 ? 20.079 -1.067 -18.099 1.00 41.53 75 ASP A CA 1
ATOM 532 C C . ASP A 1 75 ? 19.887 -0.356 -16.756 1.00 41.53 75 ASP A C 1
ATOM 534 O O . ASP A 1 75 ? 18.762 -0.090 -16.335 1.00 41.53 75 ASP A O 1
ATOM 538 N N . GLU A 1 76 ? 21.012 -0.041 -16.110 1.00 45.97 76 GLU A N 1
ATOM 539 C CA . GLU A 1 76 ? 21.179 0.804 -14.922 1.00 45.97 76 GLU A CA 1
ATOM 540 C C . GLU A 1 76 ? 20.434 2.142 -15.091 1.00 45.97 76 GLU A C 1
ATOM 542 O O . GLU A 1 76 ? 20.988 3.169 -15.487 1.00 45.97 76 GLU A O 1
ATOM 547 N N . TYR A 1 77 ? 19.122 2.126 -14.860 1.00 51.03 77 TYR A N 1
ATOM 548 C CA . TYR A 1 77 ? 18.311 3.326 -14.858 1.00 51.03 77 TYR A CA 1
ATOM 549 C C . TYR A 1 77 ? 18.471 3.965 -13.488 1.00 51.03 77 TYR A C 1
ATOM 551 O O . TYR A 1 77 ? 18.024 3.406 -12.491 1.00 51.03 77 TYR A O 1
ATOM 559 N N . ASP A 1 78 ? 19.108 5.134 -13.450 1.00 53.56 78 ASP A N 1
ATOM 560 C CA . ASP A 1 78 ? 19.177 6.010 -12.281 1.00 53.56 78 ASP A CA 1
ATOM 561 C C . ASP A 1 78 ? 17.744 6.292 -11.781 1.00 53.56 78 ASP A C 1
ATOM 563 O O . ASP A 1 78 ? 17.032 7.172 -12.277 1.00 53.56 78 ASP A O 1
ATOM 567 N N . THR A 1 79 ? 17.275 5.451 -10.854 1.00 58.72 79 THR A N 1
ATOM 568 C CA . THR A 1 79 ? 15.952 5.535 -10.225 1.00 58.72 79 THR A CA 1
ATOM 569 C C . THR A 1 79 ? 15.928 6.521 -9.059 1.00 58.72 79 THR A C 1
ATOM 571 O O . THR A 1 79 ? 14.902 6.655 -8.384 1.00 58.72 79 THR A O 1
ATOM 574 N N . TYR A 1 80 ? 17.037 7.223 -8.812 1.00 63.47 80 TYR A N 1
ATOM 575 C CA . TYR A 1 80 ? 17.190 8.103 -7.669 1.00 63.47 80 TYR A CA 1
ATOM 576 C C . TYR A 1 80 ? 16.228 9.297 -7.737 1.00 63.47 80 TYR A C 1
ATOM 578 O O . TYR A 1 80 ? 16.237 10.124 -8.653 1.00 63.47 80 TYR A O 1
ATOM 586 N N . GLY A 1 81 ? 15.392 9.424 -6.707 1.00 68.38 81 GLY A N 1
ATOM 587 C CA . GLY A 1 81 ? 14.397 10.486 -6.600 1.00 68.38 81 GLY A CA 1
ATOM 588 C C . GLY A 1 81 ? 13.160 10.284 -7.478 1.00 68.38 81 GLY A C 1
ATOM 589 O O . GLY A 1 81 ? 12.387 11.235 -7.639 1.00 68.38 81 GLY A O 1
ATOM 590 N N . ASN A 1 82 ? 12.962 9.082 -8.026 1.00 75.19 82 ASN A N 1
ATOM 591 C CA . ASN A 1 82 ? 11.710 8.714 -8.674 1.00 75.19 82 ASN A CA 1
ATOM 592 C C . ASN A 1 82 ? 10.626 8.456 -7.625 1.00 75.19 82 ASN A C 1
ATOM 594 O O . ASN A 1 82 ? 10.861 7.848 -6.576 1.00 75.19 82 ASN A O 1
ATOM 598 N N . GLU A 1 83 ? 9.426 8.924 -7.935 1.00 82.06 83 GLU A N 1
ATOM 599 C CA . GLU A 1 83 ? 8.211 8.664 -7.179 1.00 82.06 83 GLU A CA 1
ATOM 600 C C . GLU A 1 83 ? 7.421 7.572 -7.891 1.00 82.06 83 GLU A C 1
ATOM 602 O O . GLU A 1 83 ? 7.105 7.697 -9.077 1.00 82.06 83 GLU A O 1
ATOM 607 N N . PHE A 1 84 ? 7.138 6.496 -7.163 1.00 81.81 84 PHE A N 1
ATOM 608 C CA . PHE A 1 84 ? 6.374 5.358 -7.643 1.00 81.81 84 PHE A CA 1
ATOM 609 C C . PHE A 1 84 ? 4.984 5.409 -7.029 1.00 81.81 84 PHE A C 1
ATOM 611 O O . PHE A 1 84 ? 4.842 5.505 -5.807 1.00 81.81 84 PHE A O 1
ATOM 618 N N . LEU A 1 85 ? 3.969 5.324 -7.883 1.00 86.25 85 LEU A N 1
ATOM 619 C CA . LEU A 1 85 ? 2.569 5.251 -7.489 1.00 86.25 85 LEU A CA 1
ATOM 620 C C . LEU A 1 85 ? 1.937 4.030 -8.145 1.00 86.25 85 LEU A C 1
ATOM 622 O O . LEU A 1 85 ? 2.096 3.820 -9.348 1.00 86.25 85 LEU A O 1
ATOM 626 N N . ILE A 1 86 ? 1.215 3.236 -7.360 1.00 88.44 86 ILE A N 1
ATOM 627 C CA . ILE A 1 86 ? 0.412 2.132 -7.884 1.00 88.44 86 ILE A CA 1
ATOM 628 C C . ILE A 1 86 ? -0.996 2.235 -7.322 1.00 88.44 86 ILE A C 1
ATOM 630 O O . ILE A 1 86 ? -1.185 2.081 -6.121 1.00 88.44 86 ILE A O 1
ATOM 634 N N . ASP A 1 87 ? -1.983 2.423 -8.188 1.00 90.25 87 ASP A N 1
ATOM 635 C CA . ASP A 1 87 ? -3.397 2.503 -7.844 1.00 90.25 87 ASP A CA 1
ATOM 636 C C . ASP A 1 87 ? -4.149 1.282 -8.376 1.00 90.25 87 ASP A C 1
ATOM 638 O O . ASP A 1 87 ? -4.384 1.131 -9.576 1.00 90.25 87 ASP A O 1
ATOM 642 N N . CYS A 1 88 ? -4.581 0.411 -7.471 1.00 90.94 88 CYS A N 1
ATOM 643 C CA . CYS A 1 88 ? -5.347 -0.786 -7.778 1.00 90.94 88 CYS A CA 1
ATOM 644 C C . CYS A 1 88 ? -6.822 -0.624 -7.402 1.00 90.94 88 CYS A C 1
ATOM 646 O O . CYS A 1 88 ? -7.178 -0.290 -6.269 1.00 90.94 88 CYS A O 1
ATOM 648 N N . LYS A 1 89 ? -7.705 -0.952 -8.348 1.00 92.94 89 LYS A N 1
ATOM 649 C CA . LYS A 1 89 ? -9.125 -1.219 -8.092 1.00 92.94 89 LYS A CA 1
ATOM 650 C C . LYS A 1 89 ? -9.322 -2.719 -7.943 1.00 92.94 89 LYS A C 1
ATOM 652 O O . LYS A 1 89 ? -9.010 -3.465 -8.869 1.00 92.94 89 LYS A O 1
ATOM 657 N N . LEU A 1 90 ? -9.834 -3.139 -6.792 1.00 90.88 90 LEU A N 1
ATOM 658 C CA . LEU A 1 90 ? -10.026 -4.540 -6.434 1.00 90.88 90 LEU A CA 1
ATOM 659 C C . LEU A 1 90 ? -11.498 -4.927 -6.592 1.00 90.88 90 LEU A C 1
ATOM 661 O O . LEU A 1 90 ? -12.376 -4.279 -6.024 1.00 90.88 90 LEU A O 1
ATOM 665 N N . ASP A 1 91 ? -11.756 -6.016 -7.311 1.00 90.62 91 ASP A N 1
ATOM 666 C CA . ASP A 1 91 ? -13.043 -6.715 -7.321 1.00 90.62 91 ASP A CA 1
ATOM 667 C C . ASP A 1 91 ? -12.948 -7.937 -6.393 1.00 90.62 91 ASP A C 1
ATOM 669 O O . ASP A 1 91 ? -12.773 -9.095 -6.803 1.00 90.62 91 ASP A O 1
ATOM 673 N N . GLY A 1 92 ? -12.911 -7.632 -5.092 1.00 86.19 92 GLY A N 1
ATOM 674 C CA . GLY A 1 92 ? -12.603 -8.596 -4.040 1.00 86.19 92 GLY A CA 1
ATOM 675 C C . GLY A 1 92 ? -11.220 -9.224 -4.232 1.00 86.19 92 GLY A C 1
ATOM 676 O O . GLY A 1 92 ? -10.223 -8.525 -4.394 1.00 86.19 92 GLY A O 1
ATOM 677 N N . THR A 1 93 ? -11.170 -10.555 -4.218 1.00 85.88 93 THR A N 1
ATOM 678 C CA . THR A 1 93 ? -9.950 -11.349 -4.444 1.00 85.88 93 THR A CA 1
ATOM 679 C C . THR A 1 93 ? -9.913 -11.980 -5.840 1.00 85.88 93 THR A C 1
ATOM 681 O O . THR A 1 93 ? -9.136 -12.902 -6.073 1.00 85.88 93 THR A O 1
ATOM 684 N N . THR A 1 94 ? -10.800 -11.558 -6.751 1.00 90.12 94 THR A N 1
ATOM 685 C CA . THR A 1 94 ? -10.996 -12.241 -8.044 1.00 90.12 94 THR A CA 1
ATOM 686 C C . THR A 1 94 ? -10.354 -11.531 -9.227 1.00 90.12 94 THR A C 1
ATOM 688 O O . THR A 1 94 ? -10.013 -12.169 -10.225 1.00 90.12 94 THR A O 1
ATOM 691 N N . ARG A 1 95 ? -10.212 -10.207 -9.129 1.00 90.81 95 ARG A N 1
ATOM 692 C CA . ARG A 1 95 ? -9.617 -9.367 -10.163 1.00 90.81 95 ARG A CA 1
ATOM 693 C C . ARG A 1 95 ? -9.083 -8.079 -9.556 1.00 90.81 95 ARG A C 1
ATOM 695 O O . ARG A 1 95 ? -9.713 -7.502 -8.668 1.00 90.81 95 ARG A O 1
ATOM 702 N N . ALA A 1 96 ? -7.976 -7.590 -10.098 1.00 90.94 96 ALA A N 1
ATOM 703 C CA . ALA A 1 96 ? -7.486 -6.246 -9.832 1.00 90.94 96 ALA A CA 1
ATOM 704 C C . ALA A 1 96 ? -7.166 -5.526 -11.142 1.00 90.94 96 ALA A C 1
ATOM 706 O O . ALA A 1 96 ? -6.651 -6.127 -12.079 1.00 90.94 96 ALA A O 1
ATOM 707 N N . SER A 1 97 ? -7.465 -4.233 -11.211 1.00 92.00 97 SER A N 1
ATOM 708 C CA . SER A 1 97 ? -6.968 -3.345 -12.263 1.00 92.00 97 SER A CA 1
ATOM 709 C C . SER A 1 97 ? -6.021 -2.354 -11.612 1.00 92.00 97 SER A C 1
ATOM 711 O O . SER A 1 97 ? -6.484 -1.477 -10.884 1.00 92.00 97 SER A O 1
ATOM 713 N N . CYS A 1 98 ? -4.726 -2.506 -11.864 1.00 90.31 98 CYS A N 1
ATOM 714 C CA . CYS A 1 98 ? -3.671 -1.694 -11.276 1.00 90.31 98 CYS A CA 1
ATOM 715 C C . CYS A 1 98 ? -3.075 -0.762 -12.323 1.00 90.31 98 CYS A C 1
ATOM 717 O O . CYS A 1 98 ? -2.670 -1.191 -13.401 1.00 90.31 98 CYS A O 1
ATOM 719 N N . HIS A 1 99 ? -3.037 0.518 -11.994 1.00 88.94 99 HIS A N 1
ATOM 720 C CA . HIS A 1 99 ? -2.320 1.539 -12.734 1.00 88.94 99 HIS A CA 1
ATOM 721 C C . HIS A 1 99 ? -1.016 1.818 -11.995 1.00 88.94 99 HIS A C 1
ATOM 723 O O . HIS A 1 99 ? -1.049 2.108 -10.806 1.00 88.94 99 HIS A O 1
ATOM 729 N N . ALA A 1 100 ? 0.117 1.654 -12.667 1.00 86.44 100 ALA A N 1
ATOM 730 C CA . ALA A 1 100 ? 1.437 1.943 -12.134 1.00 86.44 100 ALA A CA 1
ATOM 731 C C . ALA A 1 100 ? 2.015 3.142 -12.879 1.00 86.44 100 ALA A C 1
ATOM 733 O O . ALA A 1 100 ? 2.034 3.162 -14.113 1.00 86.44 100 ALA A O 1
ATOM 734 N N . SER A 1 101 ? 2.520 4.114 -12.129 1.00 83.94 101 SER A N 1
ATOM 735 C CA . SER A 1 101 ? 3.227 5.256 -12.684 1.00 83.94 101 SER A CA 1
ATOM 736 C C . SER A 1 101 ? 4.543 5.506 -11.962 1.00 83.94 101 SER A C 1
ATOM 738 O O . SER A 1 101 ? 4.665 5.338 -10.747 1.00 83.94 101 SER A O 1
ATOM 740 N N . VAL A 1 102 ? 5.539 5.900 -12.748 1.00 83.12 102 VAL A N 1
ATOM 741 C CA . VAL A 1 102 ? 6.850 6.337 -12.279 1.00 83.12 102 VAL A CA 1
ATOM 742 C C . VAL A 1 102 ? 7.022 7.772 -12.732 1.00 83.12 102 VAL A C 1
ATOM 744 O O . VAL A 1 102 ? 6.953 8.068 -13.926 1.00 83.12 102 VAL A O 1
ATOM 747 N N . GLY A 1 103 ? 7.225 8.670 -11.780 1.00 80.19 103 GLY A N 1
ATOM 748 C CA . GLY A 1 103 ? 7.385 10.092 -12.028 1.00 80.19 103 GLY A CA 1
ATOM 749 C C . GLY A 1 103 ? 8.380 10.716 -11.063 1.00 80.19 103 GLY A C 1
ATOM 750 O O . GLY A 1 103 ? 9.269 10.056 -10.536 1.00 80.19 103 GLY A O 1
ATOM 751 N N . GLY A 1 104 ? 8.232 12.016 -10.834 1.00 72.81 104 GLY A N 1
ATOM 752 C CA . GLY A 1 104 ? 9.133 12.786 -9.985 1.00 72.81 104 GLY A CA 1
ATOM 753 C C . GLY A 1 104 ? 10.025 13.727 -10.785 1.00 72.81 104 GLY A C 1
ATO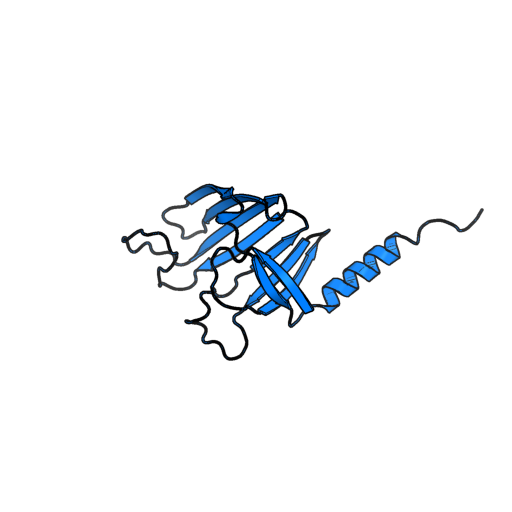M 754 O O . GLY A 1 104 ? 10.204 13.611 -11.995 1.00 72.81 104 GLY A O 1
ATOM 755 N N . LYS A 1 105 ? 10.578 14.716 -10.084 1.00 68.25 105 LYS A N 1
ATOM 756 C CA . LYS A 1 105 ? 11.337 15.832 -10.680 1.00 68.25 105 LYS A CA 1
ATOM 757 C C . LYS A 1 105 ? 12.617 15.363 -11.382 1.00 68.25 105 LYS A C 1
ATOM 759 O O . LYS A 1 105 ? 13.129 16.070 -12.244 1.00 68.25 105 LYS A O 1
ATOM 764 N N . ASN A 1 106 ? 13.104 14.189 -10.990 1.00 67.94 106 ASN A N 1
ATOM 765 C CA . ASN A 1 106 ? 14.341 13.591 -11.468 1.00 67.94 106 ASN A CA 1
ATOM 766 C C . ASN A 1 106 ? 14.104 12.407 -12.420 1.00 67.94 106 ASN A C 1
ATOM 768 O O . ASN A 1 106 ? 15.076 11.885 -12.960 1.00 67.94 106 ASN A O 1
ATOM 772 N N . ALA A 1 107 ? 12.845 12.019 -12.674 1.00 66.12 107 ALA A N 1
ATOM 773 C CA . ALA A 1 107 ? 12.532 10.878 -13.526 1.00 66.12 107 ALA A CA 1
ATOM 774 C C . ALA A 1 107 ? 12.958 11.133 -14.970 1.00 66.12 107 ALA A C 1
ATOM 776 O O . ALA A 1 107 ? 12.402 11.985 -15.665 1.00 66.12 107 AL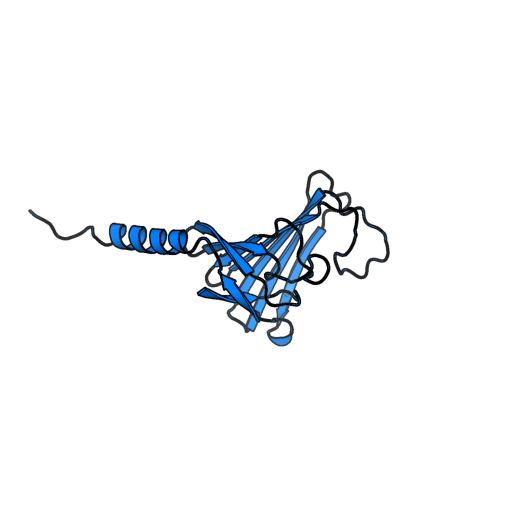A A O 1
ATOM 777 N N . LYS A 1 108 ? 13.957 10.374 -15.425 1.00 61.28 108 LYS A N 1
ATOM 778 C CA . LYS A 1 108 ? 14.480 10.481 -16.792 1.00 61.28 108 LYS A CA 1
ATOM 779 C C . LYS A 1 108 ? 13.605 9.748 -17.823 1.00 61.28 108 LYS A C 1
ATOM 781 O O . LYS A 1 108 ? 13.598 10.151 -18.984 1.00 61.28 108 LYS A O 1
ATOM 786 N N . ALA A 1 109 ? 12.820 8.753 -17.397 1.00 66.62 109 ALA A N 1
ATOM 787 C CA . ALA A 1 109 ? 11.814 8.055 -18.205 1.00 66.62 109 ALA A CA 1
ATOM 788 C C . ALA A 1 109 ? 10.547 7.834 -17.371 1.00 66.62 109 ALA A C 1
ATOM 790 O O . ALA A 1 109 ? 10.401 6.791 -16.727 1.00 66.62 109 ALA A O 1
ATOM 791 N N . PRO A 1 110 ? 9.626 8.811 -17.347 1.00 72.38 110 PRO A N 1
ATOM 792 C CA . PRO A 1 110 ? 8.336 8.588 -16.728 1.00 72.38 110 PRO A CA 1
ATOM 793 C C . PRO A 1 110 ? 7.610 7.457 -17.457 1.00 72.38 110 PRO A C 1
ATOM 795 O O . PRO A 1 110 ? 7.593 7.404 -18.688 1.00 72.38 110 PRO A O 1
ATOM 798 N N . THR A 1 111 ? 7.020 6.556 -16.684 1.00 75.25 111 THR A N 1
ATOM 799 C CA . THR A 1 111 ? 6.267 5.408 -17.200 1.00 75.25 111 THR A CA 1
ATOM 800 C C . THR A 1 111 ? 4.868 5.444 -16.619 1.00 75.25 111 THR A C 1
ATOM 802 O O . THR A 1 111 ? 4.689 5.853 -15.476 1.00 75.25 111 THR A O 1
ATOM 805 N N . ASP A 1 112 ? 3.887 5.033 -17.414 1.00 83.75 112 ASP A N 1
ATOM 806 C CA . ASP A 1 112 ? 2.482 4.982 -17.035 1.00 83.75 112 ASP A CA 1
ATOM 807 C C . ASP A 1 112 ? 1.855 3.752 -17.700 1.00 83.75 112 ASP A C 1
ATOM 809 O O . ASP A 1 112 ? 1.775 3.670 -18.928 1.00 83.75 112 ASP A O 1
ATOM 813 N N . THR A 1 113 ? 1.487 2.756 -16.896 1.00 84.81 113 THR A N 1
ATOM 814 C CA . THR A 1 113 ? 1.065 1.437 -17.378 1.00 84.81 113 THR A CA 1
ATOM 815 C C . THR A 1 113 ? -0.148 0.959 -16.599 1.00 84.81 113 THR A C 1
ATOM 817 O O . THR A 1 113 ? -0.202 1.067 -15.379 1.00 84.81 113 THR A O 1
ATOM 820 N N . THR A 1 114 ? -1.123 0.373 -17.294 1.00 89.88 114 THR A N 1
ATOM 821 C CA . THR A 1 114 ? -2.259 -0.301 -16.653 1.00 89.88 114 THR A CA 1
ATOM 822 C C . THR A 1 114 ? -2.192 -1.799 -16.900 1.00 89.88 114 THR A C 1
ATOM 824 O O . THR A 1 114 ? -2.130 -2.234 -18.049 1.00 89.88 114 THR A O 1
ATOM 827 N N . THR A 1 115 ? -2.297 -2.577 -15.827 1.00 88.56 115 THR A N 1
ATOM 828 C CA . THR A 1 115 ? -2.294 -4.040 -15.852 1.00 88.56 115 THR A CA 1
ATOM 829 C C . THR A 1 115 ? -3.535 -4.572 -15.148 1.00 88.56 115 THR A C 1
ATOM 831 O O . THR A 1 115 ? -3.929 -4.093 -14.085 1.00 88.56 115 THR A O 1
ATOM 834 N N . THR A 1 116 ? -4.172 -5.578 -15.746 1.00 91.69 116 THR A N 1
ATOM 835 C CA . THR A 1 116 ? -5.263 -6.321 -15.105 1.00 91.69 116 THR A CA 1
ATOM 836 C C . THR A 1 116 ? -4.733 -7.660 -14.618 1.00 91.69 116 THR A C 1
ATOM 838 O O . THR A 1 116 ? -4.167 -8.407 -15.408 1.00 91.69 116 THR A O 1
ATOM 841 N N . LEU A 1 117 ? -4.951 -7.957 -13.342 1.00 89.31 117 LEU A N 1
ATOM 842 C CA . LEU A 1 117 ? -4.549 -9.193 -12.681 1.00 89.31 117 LEU A CA 1
ATOM 843 C C . LEU A 1 117 ? -5.762 -10.107 -12.511 1.00 89.31 117 LEU A C 1
ATOM 845 O O . LEU A 1 117 ? -6.849 -9.640 -12.139 1.00 89.31 117 LEU A O 1
ATOM 849 N N . ALA A 1 118 ? -5.582 -11.395 -12.796 1.00 91.25 118 ALA A N 1
ATOM 850 C CA . ALA A 1 118 ? -6.551 -12.426 -12.451 1.00 91.25 118 ALA A CA 1
ATOM 851 C C . ALA A 1 118 ? -6.323 -12.904 -11.010 1.00 91.25 118 ALA A C 1
ATOM 853 O O . ALA A 1 118 ? -5.299 -12.614 -10.400 1.00 91.25 118 ALA A O 1
ATOM 854 N N . SER A 1 119 ? -7.269 -13.664 -10.458 1.00 88.25 119 SER A N 1
ATOM 855 C CA . SER A 1 119 ? -7.177 -14.195 -9.091 1.00 88.25 119 SER A CA 1
ATOM 856 C C . SER A 1 119 ? -5.907 -15.003 -8.816 1.00 88.25 119 SER A C 1
ATOM 858 O O . SER A 1 119 ? -5.441 -15.026 -7.686 1.00 88.25 119 SER A O 1
ATOM 860 N N . GLU A 1 120 ? -5.367 -15.681 -9.830 1.00 88.06 120 GLU A N 1
ATOM 861 C CA . GLU A 1 120 ? -4.128 -16.464 -9.725 1.00 88.06 120 GLU A CA 1
ATOM 862 C C . GLU A 1 120 ? -2.870 -15.592 -9.601 1.00 88.06 120 GLU A C 1
ATOM 864 O O . GLU A 1 120 ? -1.906 -16.008 -8.966 1.00 88.06 120 GLU A O 1
ATOM 869 N N . ASP A 1 121 ? -2.921 -14.360 -10.114 1.00 86.88 121 ASP A N 1
ATOM 870 C CA . ASP A 1 121 ? -1.850 -13.362 -10.009 1.00 86.88 121 ASP A CA 1
ATOM 871 C C . ASP A 1 121 ? -1.996 -12.486 -8.750 1.00 86.88 121 ASP A C 1
ATOM 873 O O . ASP A 1 121 ? -1.200 -11.578 -8.503 1.00 86.88 121 ASP A O 1
ATOM 877 N N . MET A 1 122 ? -3.053 -12.707 -7.961 1.00 86.94 122 MET A N 1
ATOM 878 C CA . MET A 1 122 ? -3.356 -11.931 -6.764 1.00 86.94 122 MET A CA 1
ATOM 879 C C . MET A 1 122 ? -2.932 -12.686 -5.507 1.00 86.94 122 MET A C 1
ATOM 881 O O . MET A 1 122 ? -3.531 -13.691 -5.133 1.00 86.94 122 MET A O 1
ATOM 885 N N . SER A 1 123 ? -1.945 -12.145 -4.796 1.00 86.44 123 SER A N 1
ATOM 886 C CA . SER A 1 123 ? -1.478 -12.683 -3.519 1.00 86.44 123 SER A CA 1
ATOM 887 C C . SER A 1 123 ? -1.849 -11.755 -2.363 1.00 86.44 123 SER A C 1
ATOM 889 O O . SER A 1 123 ? -1.590 -10.554 -2.393 1.00 86.44 123 SER A O 1
ATOM 891 N N . PHE A 1 124 ? -2.476 -12.306 -1.326 1.00 86.62 124 PHE A N 1
ATOM 892 C CA . PHE A 1 124 ? -2.869 -11.561 -0.133 1.00 86.62 124 PHE A CA 1
ATOM 893 C C . PHE A 1 124 ? -2.122 -12.086 1.085 1.00 86.62 124 PHE A C 1
ATOM 895 O O . PHE A 1 124 ? -2.076 -13.292 1.315 1.00 86.62 124 PHE A O 1
ATOM 902 N N . GLY A 1 125 ? -1.590 -11.169 1.889 1.00 85.88 125 GLY A N 1
ATOM 903 C CA . GLY A 1 125 ? -0.885 -11.482 3.127 1.00 85.88 125 GLY A CA 1
ATOM 904 C C . GLY A 1 125 ? -1.585 -10.907 4.358 1.00 85.88 125 GLY A C 1
ATOM 905 O O . GLY A 1 125 ? -2.539 -10.122 4.237 1.00 85.88 125 GLY A O 1
ATOM 906 N N . PRO A 1 126 ? -1.128 -11.275 5.563 1.00 87.31 126 PRO A N 1
ATOM 907 C CA . PRO A 1 126 ? -1.433 -10.527 6.770 1.00 87.31 126 PRO A CA 1
ATOM 908 C C . PRO A 1 126 ? -0.618 -9.223 6.811 1.00 87.31 126 PRO A C 1
ATOM 910 O O . PRO A 1 126 ? 0.516 -9.154 6.348 1.00 87.31 126 PRO A O 1
ATOM 913 N N . LEU A 1 127 ? -1.206 -8.181 7.394 1.00 87.69 127 LEU A N 1
ATOM 914 C CA . LEU A 1 127 ? -0.544 -6.925 7.728 1.00 87.69 127 LEU A CA 1
ATOM 915 C C . LEU A 1 127 ? -0.780 -6.620 9.205 1.00 87.69 127 LEU A C 1
ATOM 917 O O . LEU A 1 127 ? -1.913 -6.357 9.635 1.00 87.69 127 LEU A O 1
ATOM 921 N N . THR A 1 128 ? 0.292 -6.663 9.993 1.00 91.25 128 THR A N 1
ATOM 922 C CA . THR A 1 128 ? 0.210 -6.484 11.445 1.00 91.25 128 THR A CA 1
ATOM 923 C C . THR A 1 128 ? 0.295 -5.008 11.807 1.00 91.25 128 THR A C 1
ATOM 925 O O . THR A 1 128 ? 1.333 -4.374 11.669 1.00 91.25 128 THR A O 1
ATOM 928 N N . ILE A 1 129 ? -0.795 -4.444 12.325 1.00 92.81 129 ILE A N 1
ATOM 929 C CA . ILE A 1 129 ? -0.851 -3.050 12.771 1.00 92.81 129 ILE A CA 1
ATOM 930 C C . ILE A 1 129 ? -0.314 -2.949 14.201 1.00 92.81 129 ILE A C 1
ATOM 932 O O . ILE A 1 129 ? -0.931 -3.481 15.138 1.00 92.81 129 ILE A O 1
ATOM 936 N N . THR A 1 130 ? 0.794 -2.226 14.354 1.00 93.50 130 THR A N 1
ATOM 937 C CA . THR A 1 130 ? 1.543 -2.052 15.607 1.00 93.50 130 THR A CA 1
ATOM 938 C C . THR A 1 130 ? 1.336 -0.681 16.253 1.00 93.50 130 THR A C 1
ATOM 940 O O . THR A 1 130 ? 1.488 -0.566 17.467 1.00 93.50 130 THR A O 1
ATOM 943 N N . ALA A 1 131 ? 0.922 0.340 15.494 1.00 93.06 131 ALA A N 1
ATOM 944 C CA . ALA A 1 131 ? 0.646 1.679 16.024 1.00 93.06 131 ALA A CA 1
ATOM 945 C C . ALA A 1 131 ? -0.485 2.414 15.277 1.00 93.06 131 ALA A C 1
ATOM 947 O O . ALA A 1 131 ? -0.922 2.005 14.198 1.00 93.06 131 ALA A O 1
ATOM 948 N N . GLY A 1 132 ? -0.971 3.517 15.859 1.00 91.62 132 GLY A N 1
ATOM 949 C CA . GLY A 1 132 ? -1.954 4.415 15.240 1.00 91.62 132 GLY A CA 1
ATOM 950 C C . GLY A 1 132 ? -3.415 3.956 15.331 1.00 91.62 132 GLY A C 1
ATOM 951 O O . GLY A 1 132 ? -4.302 4.575 14.736 1.00 91.62 132 GLY A O 1
ATOM 952 N N . LEU A 1 133 ? -3.702 2.875 16.064 1.00 91.19 133 LEU A N 1
ATOM 953 C CA . LEU A 1 133 ? -5.055 2.321 16.209 1.00 91.19 133 LEU A CA 1
ATOM 954 C C . LEU A 1 133 ? -6.050 3.325 16.813 1.00 91.19 133 LEU A C 1
ATOM 956 O O . LEU A 1 133 ? -7.240 3.284 16.502 1.00 91.19 133 LEU A O 1
ATOM 960 N N . GLU A 1 134 ? -5.578 4.268 17.624 1.00 91.50 134 GLU A N 1
ATOM 961 C CA . GLU A 1 134 ? -6.375 5.354 18.190 1.00 91.50 134 GLU A CA 1
ATOM 962 C C . GLU A 1 134 ? -7.028 6.241 17.115 1.00 91.50 134 GLU A C 1
ATOM 964 O O . GLU A 1 134 ? -8.131 6.749 17.320 1.00 91.50 134 GLU A O 1
ATOM 969 N N . ARG A 1 135 ? -6.414 6.362 15.929 1.00 88.88 135 ARG A N 1
ATOM 970 C CA . ARG A 1 135 ? -6.971 7.118 14.792 1.00 88.88 135 ARG A CA 1
ATOM 971 C C . ARG A 1 135 ? -8.198 6.430 14.195 1.00 88.88 135 ARG A C 1
ATOM 973 O O . ARG A 1 135 ? -9.143 7.097 13.776 1.00 88.88 135 ARG A O 1
ATOM 980 N N . LEU A 1 136 ? -8.214 5.096 14.203 1.00 84.69 136 LEU A N 1
ATOM 981 C CA . LEU A 1 136 ? -9.377 4.308 13.790 1.00 84.69 136 LEU A CA 1
ATOM 982 C C . LEU A 1 136 ? -10.520 4.454 14.801 1.00 84.69 136 LEU A C 1
ATOM 984 O O . LEU A 1 136 ? -11.673 4.621 14.407 1.00 84.69 136 LEU A O 1
ATOM 988 N N . ALA A 1 137 ? -10.205 4.448 16.099 1.00 81.81 137 ALA A N 1
ATOM 989 C CA . ALA A 1 137 ? -11.196 4.652 17.155 1.00 81.81 137 ALA A CA 1
ATOM 990 C C . ALA A 1 137 ? -11.820 6.058 17.099 1.00 81.81 137 ALA A C 1
ATOM 992 O O . ALA A 1 137 ? -13.040 6.195 17.220 1.00 81.81 137 ALA A O 1
ATOM 993 N N . ALA A 1 138 ? -11.009 7.091 16.843 1.00 77.38 138 ALA A N 1
ATOM 994 C CA . ALA A 1 138 ? -11.485 8.462 16.669 1.00 77.38 138 ALA A CA 1
ATOM 995 C C . ALA A 1 138 ? -12.503 8.577 15.522 1.00 77.38 138 ALA A C 1
ATOM 997 O O . ALA A 1 138 ? -13.532 9.230 15.681 1.00 77.38 138 ALA A O 1
ATOM 998 N N . ARG A 1 139 ? -12.287 7.868 14.405 1.00 76.44 139 ARG A N 1
ATOM 999 C CA . ARG A 1 139 ? -13.262 7.803 13.305 1.00 76.44 139 ARG A CA 1
ATOM 1000 C C . ARG A 1 139 ? -14.602 7.215 13.746 1.00 76.44 139 ARG A C 1
ATOM 1002 O O . ARG A 1 139 ? -15.643 7.767 13.398 1.00 76.44 139 ARG A O 1
ATOM 1009 N N . THR A 1 140 ? -14.598 6.122 14.506 1.00 67.31 140 THR A N 1
ATOM 1010 C CA . THR A 1 140 ? -15.839 5.506 15.010 1.00 67.31 140 THR A CA 1
ATOM 1011 C C . THR A 1 140 ? -16.586 6.449 15.958 1.00 67.31 140 THR A C 1
ATOM 1013 O O . THR A 1 140 ? -17.815 6.533 15.906 1.00 67.31 140 THR A O 1
ATOM 1016 N N . ALA A 1 141 ? -15.858 7.217 16.775 1.00 64.69 141 ALA A N 1
ATOM 1017 C CA . ALA A 1 141 ? -16.439 8.240 17.642 1.00 64.69 141 ALA A CA 1
ATOM 1018 C C . ALA A 1 141 ? -17.060 9.396 16.834 1.00 64.69 141 ALA A C 1
ATOM 1020 O O . ALA A 1 141 ? -18.188 9.799 17.114 1.00 64.69 141 ALA A O 1
ATOM 1021 N N . SER A 1 142 ? -16.382 9.881 15.787 1.00 60.88 142 SER A N 1
ATOM 1022 C CA . SER A 1 142 ? -16.923 10.911 14.887 1.00 60.88 142 SER A CA 1
ATOM 1023 C C . SER A 1 142 ? -18.153 10.429 14.111 1.00 60.88 142 SER A C 1
ATOM 1025 O O . SER A 1 142 ? -19.126 11.169 14.000 1.00 60.88 142 SER A O 1
ATOM 1027 N N . ALA A 1 143 ? -18.159 9.178 13.637 1.00 58.03 143 ALA A N 1
ATOM 1028 C CA . ALA A 1 143 ? -19.323 8.584 12.975 1.00 58.03 143 ALA A CA 1
ATOM 1029 C C . ALA A 1 143 ? -20.526 8.452 13.928 1.00 58.03 143 ALA A C 1
ATOM 1031 O O . ALA A 1 143 ? -21.661 8.713 13.536 1.00 58.03 143 ALA A O 1
ATOM 1032 N N . SER A 1 144 ? -20.274 8.111 15.197 1.00 57.81 144 SER A N 1
ATOM 1033 C CA . SER A 1 144 ? -21.309 8.037 16.239 1.00 57.81 144 SER A CA 1
ATOM 1034 C C . SER A 1 144 ? -21.877 9.415 16.598 1.00 57.81 144 SER A C 1
ATOM 1036 O O . SER A 1 144 ? -23.073 9.540 16.851 1.00 57.81 144 SER A O 1
ATOM 1038 N N . ALA A 1 145 ? -21.053 10.468 16.570 1.00 56.22 145 ALA A N 1
ATOM 1039 C CA . ALA A 1 145 ? -21.501 11.837 16.823 1.00 56.22 145 ALA A CA 1
ATOM 1040 C C . ALA A 1 145 ? -22.403 12.382 15.699 1.00 56.22 145 ALA A C 1
ATOM 1042 O O . ALA A 1 145 ? -23.365 13.096 15.976 1.00 56.22 145 ALA A O 1
ATOM 1043 N N . SER A 1 146 ? -22.151 12.001 14.441 1.00 53.88 146 SER A N 1
ATOM 1044 C CA . SER A 1 146 ? -23.001 12.378 13.300 1.00 53.88 146 SER A CA 1
ATOM 1045 C C . SER A 1 146 ? -24.334 11.617 13.234 1.00 53.88 146 SER A C 1
ATOM 1047 O O . SER A 1 146 ? -25.238 12.048 12.524 1.00 53.88 146 SER A O 1
ATOM 1049 N N . GLY A 1 147 ? -24.487 10.517 13.981 1.00 46.69 147 GLY A N 1
ATOM 1050 C CA . GLY A 1 147 ? -25.742 9.761 14.096 1.00 46.69 147 GLY A CA 1
ATOM 1051 C C . GLY A 1 147 ? -26.704 10.264 15.181 1.00 46.69 147 GLY A C 1
ATOM 1052 O O . GLY A 1 147 ? -27.830 9.782 15.261 1.00 46.69 147 GLY A O 1
ATOM 1053 N N . ALA A 1 148 ? -26.297 11.228 16.015 1.00 51.59 148 ALA A N 1
ATOM 1054 C CA . ALA A 1 148 ? -27.091 11.705 17.154 1.00 51.59 148 ALA A CA 1
ATOM 1055 C C . ALA A 1 148 ? -28.044 12.877 16.828 1.00 51.59 148 ALA A C 1
ATOM 1057 O O . ALA A 1 148 ? -28.656 13.451 17.728 1.00 51.59 148 ALA A O 1
ATOM 1058 N N . SER A 1 149 ? -28.212 13.251 15.558 1.00 54.03 149 SER A N 1
ATOM 1059 C CA . SER A 1 149 ? -29.075 14.371 15.162 1.00 54.03 149 SER A CA 1
ATOM 1060 C C . SER A 1 149 ? -30.434 13.911 14.624 1.00 54.03 149 SER A C 1
ATOM 1062 O O . SER A 1 149 ? -30.672 14.027 13.432 1.00 54.03 149 SER A O 1
ATOM 1064 N N . SER A 1 150 ? -31.329 13.427 15.499 1.00 51.53 150 SER A N 1
ATOM 1065 C CA . SER A 1 150 ? -32.782 1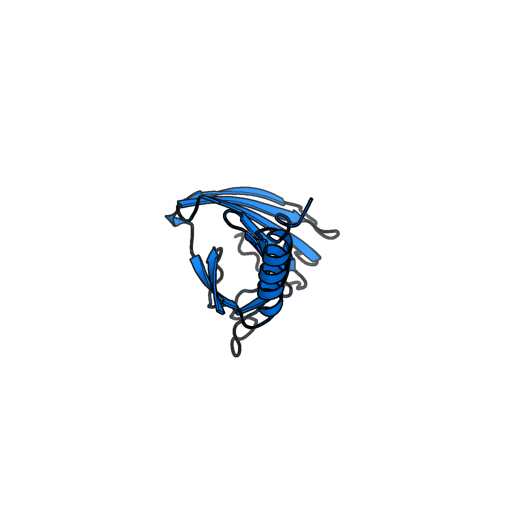3.712 15.432 1.00 51.53 150 SER A CA 1
ATOM 1066 C C . SER A 1 150 ? -33.588 12.923 16.476 1.00 51.53 150 SER A C 1
ATOM 1068 O O . SER A 1 150 ? -34.026 11.811 16.198 1.00 51.53 150 SER A O 1
ATOM 1070 N N . THR A 1 151 ? -33.862 13.508 17.646 1.00 49.09 151 THR A N 1
ATOM 1071 C CA . THR A 1 151 ? -35.237 13.671 18.183 1.00 49.09 151 THR A CA 1
ATOM 1072 C C . THR A 1 151 ? -35.192 14.555 19.430 1.00 49.09 151 THR A C 1
ATOM 1074 O O . THR A 1 151 ? -34.796 14.116 20.505 1.00 49.09 151 THR A O 1
ATOM 1077 N N . GLY A 1 152 ? -35.589 15.820 19.291 1.00 45.88 152 GLY A N 1
ATOM 1078 C CA . GLY A 1 152 ? -35.604 16.760 20.409 1.00 45.88 152 GLY A CA 1
ATOM 1079 C C . GLY A 1 152 ? -36.323 18.069 20.100 1.00 45.88 152 GLY A C 1
ATOM 1080 O O . GLY A 1 152 ? -35.664 19.069 19.864 1.00 45.88 152 GLY A O 1
ATOM 1081 N N . ALA A 1 153 ? -37.657 18.008 20.166 1.00 41.69 153 ALA A N 1
ATOM 1082 C CA . ALA A 1 153 ? -38.609 19.083 20.478 1.00 41.69 153 ALA A CA 1
ATOM 1083 C C . ALA A 1 153 ? -38.811 20.255 19.489 1.00 41.69 153 ALA A C 1
ATOM 1085 O O . ALA A 1 153 ? -37.998 21.172 19.390 1.00 41.69 153 ALA A O 1
ATOM 1086 N N . SER A 1 154 ? -40.018 20.341 18.920 1.00 39.06 154 SER A N 1
ATOM 1087 C CA . SER A 1 154 ? -41.122 21.154 19.478 1.00 39.06 154 SER A CA 1
ATOM 1088 C C . SER A 1 154 ? -42.466 20.681 18.934 1.00 39.06 154 SER A C 1
ATOM 1090 O O . SER A 1 154 ? -42.506 20.327 17.736 1.00 39.06 154 SER A O 1
#

Organism: NCBI:txid1176127

pLDDT: mean 76.55, std 16.51, range [36.22, 95.25]

Radius of gyration: 18.47 Å; chains: 1; bounding box: 62×38×39 Å

Foldseek 3Di:
DKDKDFCLPFDDAWEWAFPDDDDQKTKTFIDHDPPDDRVRRPDAPRWMWIDGPFKIKIKDQHQDQDPDPPDPPPDSQRSHGKIWMKIWGHPDLAKIWIWIWIDGPPHPDIDIDIDMDGSVSTDMDMYHYDYHVVVVVVVVVVVVVVVPPDDDDD

Secondary structure (DSSP, 8-state):
-EEEEE-TT--S--EEEEEEEETTEEEEEEEPPTT--TTTS---TT-EEEEETTEEEEEEE--SS-----S---S----TT-EEEEEEEEETTTEEEEEEEEE-TT-SS-EEEEEEEEGGG--EEEEEEEE-HHHHHHHHHHHHHHT--S----

Sequence (154 aa):
SVTSWFNMGFDNDPVASVIGVSGNAVTYAIACAPDTDADDCGLYPSMTITAGPATLAYSYTVQTDSASVATDLEDEYDTYGNEFLIDCKLDGTTRASCHASVGGKNAKAPTDTTTTLASEDMSFGPLTITAGLERLAARTASASASGASSTGAS